Protein AF-A0A7W3G1I0-F1 (afdb_monomer)

Structure (mmCIF, N/CA/C/O backbone):
data_AF-A0A7W3G1I0-F1
#
_entry.id   AF-A0A7W3G1I0-F1
#
loop_
_atom_site.group_PDB
_atom_site.id
_atom_site.type_symbol
_atom_site.label_atom_id
_atom_site.label_alt_id
_atom_site.label_comp_id
_atom_site.label_asym_id
_atom_site.label_entity_id
_atom_site.label_seq_id
_atom_site.pdbx_PDB_ins_code
_atom_site.Cartn_x
_atom_site.Cartn_y
_atom_site.Cartn_z
_atom_site.occupancy
_atom_site.B_iso_or_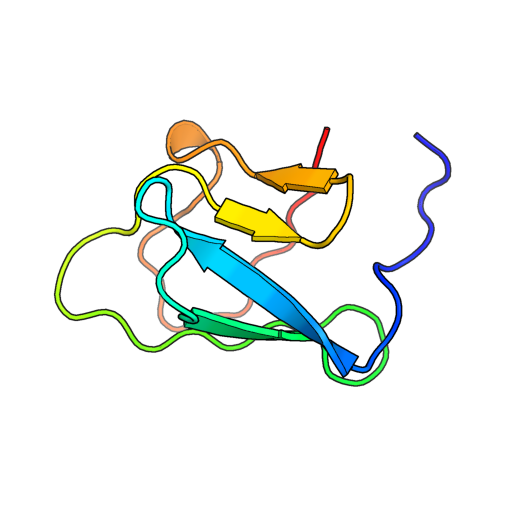equiv
_atom_site.auth_seq_id
_atom_site.auth_comp_id
_atom_si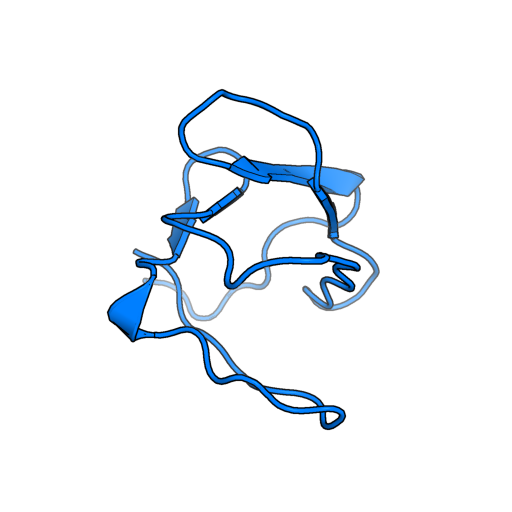te.auth_asym_id
_atom_site.auth_atom_id
_atom_site.pdbx_PDB_model_num
ATOM 1 N N . ARG A 1 1 ? -0.707 -7.747 -11.312 1.00 50.91 1 ARG A N 1
ATOM 2 C CA . ARG A 1 1 ? -0.575 -9.232 -11.316 1.00 50.91 1 ARG A CA 1
ATOM 3 C C . ARG A 1 1 ? 0.840 -9.714 -11.718 1.00 50.91 1 ARG A C 1
ATOM 5 O O . ARG A 1 1 ? 0.945 -10.790 -12.291 1.00 50.91 1 ARG A O 1
ATOM 12 N N . ASN A 1 2 ? 1.911 -8.977 -11.371 1.00 65.19 2 ASN A N 1
ATOM 13 C CA . ASN A 1 2 ? 3.294 -9.295 -11.786 1.00 65.19 2 ASN A CA 1
ATOM 14 C C . ASN A 1 2 ? 4.245 -9.594 -10.608 1.00 65.19 2 ASN A C 1
ATOM 16 O O . ASN A 1 2 ? 5.427 -9.810 -10.830 1.00 65.19 2 ASN A O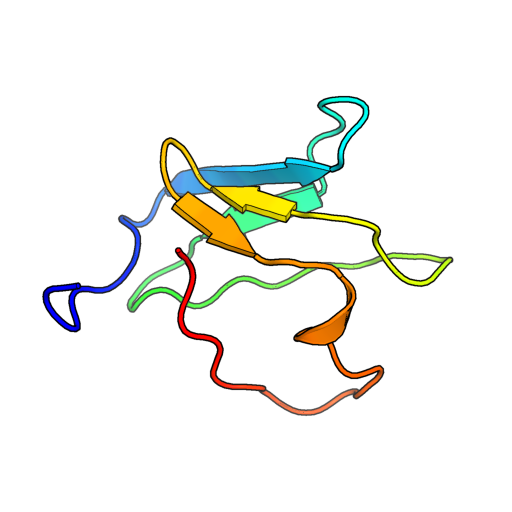 1
ATOM 20 N N . GLY A 1 3 ? 3.754 -9.574 -9.360 1.00 75.56 3 GLY A N 1
ATOM 21 C CA . GLY A 1 3 ? 4.604 -9.713 -8.167 1.00 75.56 3 GLY A CA 1
ATOM 22 C C . GLY A 1 3 ? 5.567 -8.540 -7.938 1.00 75.56 3 GLY A C 1
ATOM 23 O O . GLY A 1 3 ? 6.396 -8.601 -7.039 1.00 75.56 3 GLY A O 1
ATOM 24 N N . GLU A 1 4 ? 5.469 -7.479 -8.742 1.00 87.62 4 GLU A N 1
ATOM 25 C CA . GLU A 1 4 ? 6.286 -6.279 -8.594 1.00 87.62 4 GLU A CA 1
ATOM 26 C C . GLU A 1 4 ? 5.808 -5.441 -7.413 1.00 87.62 4 GLU A C 1
ATOM 28 O O . GLU A 1 4 ? 4.606 -5.273 -7.183 1.00 87.62 4 GLU A O 1
ATOM 33 N N . PHE A 1 5 ? 6.770 -4.885 -6.683 1.00 90.00 5 PHE A N 1
ATOM 34 C CA . PHE A 1 5 ? 6.480 -3.921 -5.637 1.00 90.00 5 PHE A CA 1
ATOM 35 C C . PHE A 1 5 ? 5.910 -2.635 -6.228 1.00 90.00 5 PHE A C 1
ATOM 37 O O . PHE A 1 5 ? 6.334 -2.171 -7.289 1.00 90.00 5 PHE A O 1
ATOM 44 N N . VAL A 1 6 ? 4.992 -2.015 -5.488 1.00 91.25 6 VAL A N 1
ATOM 45 C CA . VAL A 1 6 ? 4.567 -0.646 -5.781 1.00 91.25 6 VAL A CA 1
ATOM 46 C C . VAL A 1 6 ? 5.802 0.270 -5.721 1.00 91.25 6 VAL A C 1
ATOM 48 O O . VAL A 1 6 ? 6.592 0.145 -4.779 1.00 91.25 6 VAL A O 1
ATOM 51 N N . PRO A 1 7 ? 6.000 1.182 -6.694 1.00 92.19 7 PRO A N 1
ATOM 52 C CA . PRO A 1 7 ? 7.175 2.044 -6.717 1.00 92.19 7 PRO A CA 1
ATOM 53 C C . PRO A 1 7 ? 7.307 2.895 -5.452 1.00 92.19 7 PRO A C 1
ATOM 55 O O . PRO A 1 7 ? 6.324 3.469 -4.967 1.00 92.19 7 PRO A O 1
ATOM 58 N N . GLY A 1 8 ? 8.539 3.033 -4.960 1.00 93.88 8 GLY A N 1
ATOM 59 C CA . GLY A 1 8 ? 8.854 3.950 -3.867 1.00 93.88 8 GLY A CA 1
ATOM 60 C C . GLY A 1 8 ? 8.466 5.394 -4.209 1.00 93.88 8 GLY A C 1
ATOM 61 O O . GLY A 1 8 ? 8.592 5.830 -5.352 1.00 93.88 8 GLY A O 1
ATOM 62 N N . GLY A 1 9 ? 7.963 6.133 -3.221 1.00 93.69 9 GLY A N 1
ATOM 63 C CA . GLY A 1 9 ? 7.419 7.485 -3.377 1.00 93.69 9 GLY A CA 1
ATOM 64 C C . GLY A 1 9 ? 5.942 7.533 -3.789 1.00 93.69 9 GLY A C 1
ATOM 65 O O . GLY A 1 9 ? 5.356 8.615 -3.815 1.00 93.69 9 GLY A O 1
ATOM 66 N N . THR A 1 10 ? 5.311 6.387 -4.071 1.00 94.88 10 THR A N 1
ATOM 67 C CA . THR A 1 10 ? 3.870 6.331 -4.354 1.00 94.88 10 THR A CA 1
ATOM 68 C C . THR A 1 10 ? 3.076 6.667 -3.097 1.00 94.88 10 THR A C 1
ATOM 70 O O . THR A 1 10 ? 3.267 6.046 -2.054 1.00 94.88 10 THR A O 1
ATOM 73 N N . TRP A 1 11 ? 2.162 7.631 -3.190 1.00 94.88 11 TRP A N 1
ATOM 74 C CA . TRP A 1 11 ? 1.277 7.984 -2.082 1.00 94.88 11 TRP A CA 1
ATOM 75 C C . TRP A 1 11 ? 0.166 6.950 -1.899 1.00 94.88 11 TRP A C 1
ATOM 77 O O . TRP A 1 11 ? -0.519 6.599 -2.860 1.00 94.88 11 TRP A O 1
ATOM 87 N N . ALA A 1 12 ? -0.037 6.531 -0.653 1.00 94.62 12 ALA A N 1
ATOM 88 C CA . ALA A 1 12 ? -1.206 5.792 -0.206 1.00 94.62 12 ALA A CA 1
ATOM 89 C C . ALA A 1 12 ? -2.315 6.770 0.173 1.00 94.62 12 ALA A C 1
ATOM 91 O O . ALA A 1 12 ? -2.069 7.738 0.902 1.00 94.62 12 ALA A O 1
ATOM 92 N N . ARG A 1 13 ? -3.532 6.520 -0.305 1.00 93.62 13 ARG A N 1
ATOM 93 C CA . ARG A 1 13 ? -4.693 7.369 -0.027 1.00 93.62 13 ARG A CA 1
ATOM 94 C C . ARG A 1 13 ? -5.913 6.552 0.347 1.00 93.62 13 ARG A C 1
ATOM 96 O O . ARG A 1 13 ? -6.118 5.482 -0.216 1.00 93.62 13 ARG A O 1
ATOM 103 N N . ASP A 1 14 ? -6.722 7.063 1.266 1.00 91.56 14 ASP A N 1
ATOM 104 C CA . ASP A 1 14 ? -8.014 6.456 1.596 1.00 91.56 14 ASP A CA 1
ATOM 105 C C . ASP A 1 14 ? -9.071 6.725 0.503 1.00 91.56 14 ASP A C 1
ATOM 107 O O . ASP A 1 14 ? -8.827 7.413 -0.493 1.00 91.56 14 ASP A O 1
ATOM 111 N N . SER A 1 15 ? -10.290 6.229 0.719 1.00 87.00 15 SER A N 1
ATOM 112 C CA . SER A 1 15 ? -11.446 6.474 -0.154 1.00 87.00 15 SER A CA 1
ATOM 113 C C . SER A 1 15 ? -11.874 7.945 -0.252 1.00 87.00 15 SER A C 1
ATOM 115 O O . SER A 1 15 ? -12.583 8.315 -1.188 1.00 87.00 15 SER A O 1
ATOM 117 N N . LYS A 1 16 ? -11.441 8.798 0.683 1.00 89.12 16 LYS A N 1
ATOM 118 C CA . LYS A 1 16 ? -11.655 10.253 0.681 1.00 89.12 16 LYS A CA 1
ATOM 119 C C . LYS A 1 16 ? -10.483 11.009 0.045 1.00 89.12 16 LYS A C 1
ATOM 121 O O . LYS A 1 16 ? -10.477 12.239 0.058 1.00 89.12 16 LYS A O 1
ATOM 126 N N . ASN A 1 17 ? -9.518 10.294 -0.540 1.00 89.56 17 ASN A N 1
ATOM 127 C CA . ASN A 1 17 ? -8.294 10.823 -1.137 1.00 89.56 17 ASN A CA 1
ATOM 128 C C . ASN A 1 17 ? -7.322 11.469 -0.120 1.00 89.56 17 ASN A C 1
ATOM 130 O O . ASN A 1 17 ? -6.377 12.169 -0.506 1.00 89.56 17 ASN A O 1
ATOM 134 N N . THR A 1 18 ? -7.518 11.212 1.175 1.00 90.56 18 THR A N 1
ATOM 135 C CA . THR A 1 18 ? -6.653 11.657 2.272 1.00 90.56 18 THR A CA 1
ATOM 136 C C . THR A 1 18 ? -5.310 10.936 2.177 1.00 90.56 18 THR A C 1
ATOM 138 O O . THR A 1 18 ? -5.300 9.709 2.081 1.00 90.56 18 THR A O 1
ATOM 141 N N . PRO A 1 19 ? -4.167 11.643 2.197 1.00 91.62 19 PRO A N 1
ATOM 142 C CA . PRO A 1 19 ? -2.864 10.994 2.219 1.00 91.62 19 PRO A CA 1
ATOM 143 C C . PRO A 1 19 ? -2.664 10.256 3.547 1.00 91.62 19 PRO A C 1
ATOM 145 O O . PRO A 1 19 ? -2.732 10.859 4.614 1.00 91.62 19 PRO A O 1
ATOM 148 N N . LEU A 1 20 ? -2.400 8.955 3.460 1.00 91.50 20 LEU A N 1
ATOM 149 C CA . LEU A 1 20 ? -2.179 8.072 4.606 1.00 91.50 20 LEU A CA 1
ATOM 150 C C . LEU A 1 20 ? -0.686 7.830 4.878 1.00 91.50 20 LEU A C 1
ATOM 152 O O . LEU A 1 20 ? -0.278 7.584 6.009 1.00 91.50 20 LEU A O 1
ATOM 156 N N . GLY A 1 21 ? 0.132 7.905 3.830 1.00 92.50 21 GLY A N 1
ATOM 157 C CA . GLY A 1 21 ? 1.566 7.647 3.867 1.00 92.50 21 GLY A CA 1
ATOM 158 C C . GLY A 1 21 ? 2.117 7.493 2.455 1.00 92.50 21 GLY A C 1
ATOM 159 O O . GLY A 1 21 ? 1.403 7.705 1.472 1.00 92.50 21 GLY A O 1
ATOM 160 N N . PHE A 1 22 ? 3.381 7.107 2.339 1.00 94.00 22 PHE A N 1
ATOM 161 C CA . PHE A 1 22 ? 4.007 6.812 1.055 1.00 94.00 22 PHE A CA 1
ATOM 162 C C . PHE A 1 22 ? 4.753 5.483 1.115 1.00 94.00 22 PHE A C 1
ATOM 164 O O . PHE A 1 22 ? 5.230 5.061 2.169 1.00 94.00 22 PHE A O 1
ATOM 171 N N . VAL A 1 23 ? 4.849 4.829 -0.036 1.00 95.00 23 VAL A N 1
ATOM 172 C CA . VAL A 1 23 ? 5.600 3.589 -0.200 1.00 95.00 23 VAL A CA 1
ATOM 173 C C . VAL A 1 23 ? 7.089 3.900 -0.108 1.00 95.00 23 VAL A C 1
ATOM 175 O O . VAL A 1 23 ? 7.615 4.722 -0.858 1.00 95.00 23 VAL A O 1
ATOM 178 N N . ALA A 1 24 ? 7.767 3.260 0.829 1.00 93.62 24 ALA A N 1
ATOM 179 C CA . ALA A 1 24 ? 9.211 3.270 0.961 1.00 93.62 24 ALA A CA 1
ATOM 180 C C . ALA A 1 24 ? 9.848 2.220 0.032 1.00 93.62 24 ALA A C 1
ATOM 182 O O . ALA A 1 24 ? 9.211 1.650 -0.856 1.00 93.62 24 ALA A O 1
ATOM 183 N N . ASN A 1 25 ? 11.142 1.965 0.219 1.00 89.31 25 ASN A N 1
ATOM 184 C CA . ASN A 1 25 ? 11.855 0.959 -0.562 1.00 89.31 25 ASN A CA 1
ATOM 185 C C . ASN A 1 25 ? 11.209 -0.429 -0.411 1.00 89.31 25 ASN A C 1
ATOM 187 O O . ASN A 1 25 ? 10.696 -0.775 0.653 1.00 89.31 25 ASN A O 1
ATOM 191 N N . ASN A 1 26 ? 11.275 -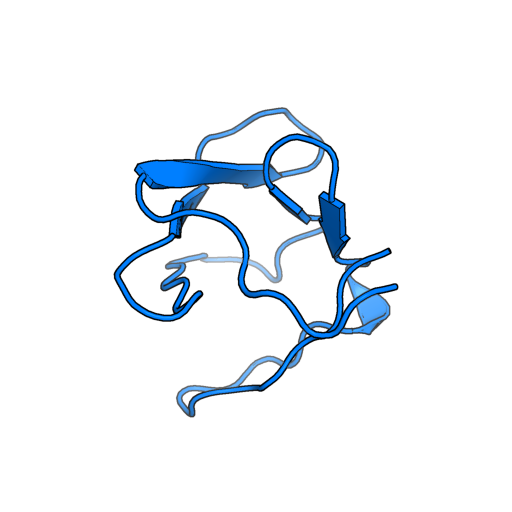1.229 -1.478 1.00 89.12 26 ASN A N 1
ATOM 192 C CA . ASN A 1 26 ? 10.762 -2.605 -1.524 1.00 89.12 26 ASN A CA 1
ATOM 193 C C . ASN A 1 26 ? 9.251 -2.727 -1.249 1.00 89.12 26 ASN A C 1
ATOM 195 O O . ASN A 1 26 ? 8.806 -3.724 -0.691 1.00 89.12 26 ASN A O 1
ATOM 199 N N . GLY A 1 27 ? 8.457 -1.711 -1.604 1.00 90.00 27 GLY A N 1
ATOM 200 C CA . GLY A 1 27 ? 6.998 -1.774 -1.485 1.00 90.00 27 GLY A CA 1
ATOM 201 C C . GLY A 1 27 ? 6.464 -1.637 -0.057 1.00 90.00 27 GLY A C 1
ATOM 202 O O . GLY A 1 27 ? 5.264 -1.799 0.155 1.00 90.00 27 GLY A O 1
ATOM 203 N N . VAL A 1 28 ? 7.322 -1.335 0.923 1.00 93.12 28 VAL A N 1
ATOM 204 C CA . VAL A 1 28 ? 6.909 -1.193 2.324 1.00 93.12 28 VAL A CA 1
ATOM 205 C C . VAL A 1 28 ? 6.112 0.093 2.495 1.00 93.12 28 VAL A C 1
ATOM 207 O O . VAL A 1 28 ? 6.597 1.177 2.189 1.00 93.12 28 VAL A O 1
ATOM 210 N N . LEU A 1 29 ? 4.903 -0.016 3.030 1.00 92.81 29 LEU A N 1
ATOM 211 C CA . LEU A 1 29 ? 4.052 1.116 3.370 1.00 92.81 29 LEU A CA 1
ATOM 212 C C . LEU A 1 29 ? 3.796 1.100 4.874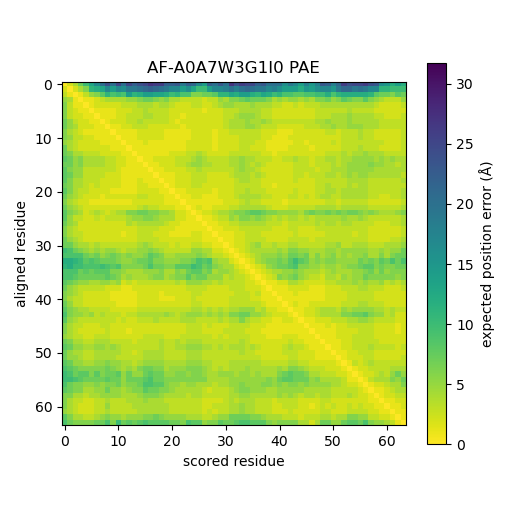 1.00 92.81 29 LEU A C 1
ATOM 214 O O . LEU A 1 29 ? 3.314 0.108 5.413 1.00 92.81 29 LEU A O 1
ATOM 218 N N . MET A 1 30 ? 4.093 2.215 5.533 1.00 90.38 30 MET A N 1
ATOM 219 C CA . MET A 1 30 ? 3.744 2.432 6.931 1.00 90.38 30 MET A CA 1
ATOM 220 C C . MET A 1 30 ? 2.609 3.445 7.003 1.00 90.38 30 MET A C 1
ATOM 222 O O . MET A 1 30 ? 2.654 4.483 6.33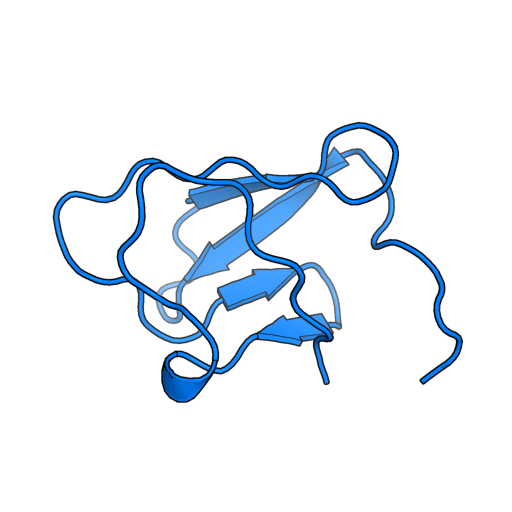9 1.00 90.38 30 MET A O 1
ATOM 226 N N . ILE A 1 31 ? 1.590 3.124 7.794 1.00 87.75 31 ILE A N 1
ATOM 227 C CA . ILE A 1 31 ? 0.385 3.931 7.931 1.00 87.75 31 ILE A CA 1
ATOM 228 C C . ILE A 1 31 ? 0.065 4.058 9.411 1.00 87.75 31 ILE A C 1
ATOM 230 O O . ILE A 1 31 ? 0.030 3.053 10.112 1.00 87.75 31 ILE A O 1
ATOM 234 N N . ASN A 1 32 ? -0.190 5.281 9.866 1.00 80.56 32 ASN A N 1
ATOM 235 C CA . ASN A 1 32 ? -0.719 5.535 11.200 1.00 80.56 32 ASN A CA 1
ATOM 236 C C . ASN A 1 32 ? -2.164 6.001 11.049 1.00 80.56 32 ASN A C 1
ATOM 238 O O . ASN A 1 32 ? -2.414 7.058 10.467 1.00 80.56 32 ASN A O 1
ATOM 242 N N . THR A 1 33 ? -3.109 5.222 11.561 1.00 77.56 33 THR A N 1
ATOM 243 C CA . THR A 1 33 ? -4.533 5.557 11.528 1.00 77.56 33 THR A CA 1
ATOM 244 C C . THR A 1 33 ? -5.110 5.413 12.931 1.00 77.56 33 THR A C 1
ATOM 246 O O . THR A 1 33 ? -4.652 4.588 13.716 1.00 77.56 33 THR A O 1
ATOM 249 N N . VAL A 1 34 ? -6.079 6.264 13.273 1.00 79.50 34 VAL A N 1
ATOM 250 C CA . VAL A 1 34 ? -6.806 6.163 14.552 1.00 79.50 34 VAL A CA 1
ATOM 251 C C . VAL A 1 34 ? -7.906 5.107 14.446 1.00 79.50 34 VAL A C 1
ATOM 253 O O . VAL A 1 34 ? -8.101 4.325 15.369 1.00 79.50 34 VAL A O 1
ATOM 256 N N . ASP A 1 35 ? -8.575 5.063 13.294 1.00 79.88 35 ASP A N 1
ATOM 257 C CA . ASP A 1 35 ? -9.605 4.082 12.959 1.00 79.88 35 ASP A CA 1
ATOM 258 C C . ASP A 1 35 ? -9.108 3.135 11.866 1.00 79.88 35 ASP A C 1
ATOM 260 O O . ASP A 1 35 ? -8.206 3.484 11.095 1.00 79.88 35 ASP A O 1
ATOM 264 N N . ALA A 1 36 ? -9.728 1.957 11.755 1.00 81.12 36 ALA A N 1
ATOM 265 C CA . ALA A 1 36 ? -9.426 1.010 10.688 1.00 81.12 36 ALA A CA 1
ATOM 266 C C . ALA A 1 36 ? -9.587 1.692 9.311 1.00 81.12 36 ALA A C 1
ATOM 268 O O . ALA A 1 36 ? -10.670 2.211 9.008 1.00 81.12 36 ALA A O 1
ATOM 269 N N . PRO A 1 37 ? -8.534 1.724 8.474 1.00 82.38 37 PRO A N 1
ATOM 270 C CA . PRO A 1 37 ? -8.625 2.348 7.167 1.00 82.38 37 PRO A CA 1
ATOM 271 C C . PRO A 1 37 ? -9.633 1.602 6.289 1.00 82.38 37 PRO A C 1
ATOM 273 O O . PRO A 1 37 ? -9.725 0.373 6.306 1.00 82.38 37 PRO A O 1
ATOM 276 N N . GLY A 1 38 ? -10.384 2.371 5.500 1.00 88.88 38 GLY A N 1
ATOM 277 C CA . GLY A 1 38 ? -11.173 1.829 4.399 1.00 88.88 38 GLY A CA 1
ATOM 278 C C . GLY A 1 38 ? -10.272 1.347 3.261 1.00 88.88 38 GLY A C 1
ATOM 279 O O . GLY A 1 38 ? -9.101 1.026 3.453 1.00 88.88 38 GLY A O 1
ATOM 280 N N . ASP A 1 39 ? -10.804 1.323 2.043 1.00 93.31 39 ASP A N 1
ATOM 281 C CA . ASP A 1 39 ? -9.978 0.982 0.888 1.00 93.31 39 ASP A CA 1
ATOM 282 C C . ASP A 1 39 ? -8.814 1.960 0.732 1.00 93.31 39 ASP A C 1
ATOM 284 O O . ASP A 1 39 ? -8.989 3.179 0.834 1.00 93.31 39 ASP A O 1
ATOM 288 N N . ILE A 1 40 ? -7.641 1.409 0.435 1.00 94.00 40 ILE A N 1
ATOM 289 C CA . ILE A 1 40 ? -6.422 2.176 0.214 1.00 94.00 40 ILE A CA 1
ATOM 290 C C . ILE A 1 40 ? -6.069 2.117 -1.267 1.00 94.00 40 ILE A C 1
ATOM 292 O O . ILE A 1 40 ? -6.079 1.057 -1.890 1.00 94.00 40 ILE A O 1
ATOM 296 N N . THR A 1 41 ? -5.732 3.266 -1.835 1.00 95.19 41 THR A N 1
ATOM 297 C CA . THR A 1 41 ? -5.272 3.412 -3.214 1.00 95.19 41 THR A CA 1
ATOM 298 C C . THR A 1 41 ? -3.803 3.816 -3.238 1.00 95.19 41 THR A C 1
ATOM 300 O O . THR A 1 41 ? -3.361 4.671 -2.474 1.00 95.19 41 THR A O 1
ATOM 303 N N . LEU A 1 42 ? -3.042 3.164 -4.110 1.00 94.00 42 LEU A N 1
ATOM 304 C CA . LEU A 1 42 ? -1.601 3.288 -4.296 1.00 94.00 42 LEU A CA 1
ATOM 305 C C . LEU A 1 42 ? -1.330 3.481 -5.789 1.00 94.00 42 LEU A C 1
ATOM 307 O O . LEU A 1 42 ? -1.105 2.526 -6.536 1.00 94.00 42 LEU A O 1
ATOM 311 N N . GLY A 1 43 ? -1.422 4.728 -6.254 1.00 89.81 43 GLY A N 1
ATOM 312 C CA . GLY A 1 43 ? -1.409 5.022 -7.687 1.00 89.81 43 GLY A CA 1
ATOM 313 C C . GLY A 1 43 ? -2.595 4.355 -8.391 1.00 89.81 43 GLY A C 1
ATOM 314 O O . GLY A 1 43 ? -3.737 4.742 -8.165 1.00 89.81 43 GLY A O 1
ATOM 315 N N . GLN A 1 44 ? -2.326 3.356 -9.236 1.00 87.62 44 GLN A N 1
ATOM 316 C CA . GLN A 1 44 ? -3.361 2.570 -9.926 1.00 87.62 44 GLN A CA 1
ATOM 317 C C . GLN A 1 44 ? -3.775 1.290 -9.183 1.00 87.62 44 GLN A C 1
ATOM 319 O O . GLN A 1 44 ? -4.700 0.618 -9.623 1.00 87.62 44 GLN A O 1
ATOM 324 N N . CYS A 1 45 ? -3.102 0.947 -8.083 1.00 90.56 45 CYS A N 1
ATOM 325 C CA . CYS A 1 45 ? -3.320 -0.298 -7.352 1.00 90.56 45 CYS A CA 1
ATOM 326 C C . CYS A 1 45 ? -4.229 -0.060 -6.141 1.00 90.56 45 CYS A C 1
ATOM 328 O O . CYS A 1 45 ? -4.096 0.949 -5.440 1.00 90.56 45 CYS A O 1
ATOM 330 N N . ARG A 1 46 ? -5.178 -0.971 -5.897 1.00 93.00 46 ARG A N 1
ATOM 331 C CA . ARG A 1 46 ? -6.147 -0.851 -4.793 1.00 93.00 46 ARG A CA 1
ATOM 332 C C . ARG A 1 46 ? -6.002 -1.994 -3.796 1.00 93.00 46 ARG A C 1
ATOM 334 O O . ARG A 1 46 ? -5.960 -3.164 -4.166 1.00 93.00 46 AR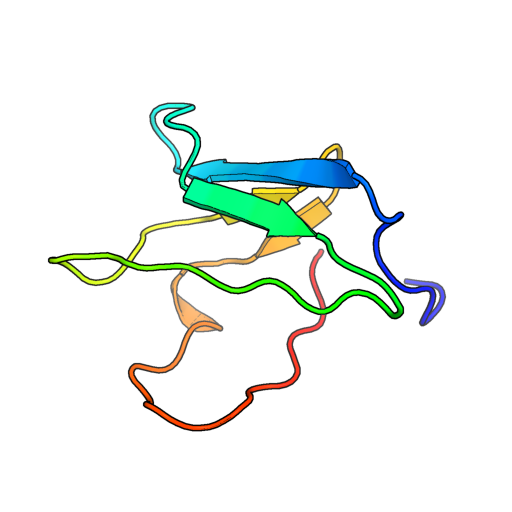G A O 1
ATOM 341 N N . ILE A 1 47 ? -5.975 -1.649 -2.515 1.00 93.31 47 ILE A N 1
ATOM 342 C CA . ILE A 1 47 ? -6.034 -2.578 -1.390 1.00 93.31 47 ILE A CA 1
ATOM 343 C C . ILE A 1 47 ? -7.439 -2.480 -0.780 1.00 93.31 47 ILE A C 1
ATOM 345 O O . ILE A 1 47 ? -7.768 -1.448 -0.191 1.00 93.31 47 ILE A O 1
ATOM 349 N N . PRO A 1 48 ? -8.280 -3.521 -0.912 1.00 92.75 48 PRO A N 1
ATOM 350 C CA . PRO A 1 48 ? -9.571 -3.568 -0.239 1.00 92.75 48 PRO A CA 1
ATOM 351 C C . PRO A 1 48 ? -9.408 -3.573 1.282 1.00 92.75 48 PRO A C 1
ATOM 353 O O . PRO A 1 48 ? -8.547 -4.292 1.796 1.00 92.75 48 PRO A O 1
ATOM 356 N N . ALA A 1 49 ? -10.296 -2.882 2.000 1.00 91.00 49 ALA A N 1
ATOM 357 C CA . ALA A 1 49 ? -10.290 -2.854 3.469 1.00 91.00 49 ALA A CA 1
ATOM 358 C C . ALA A 1 49 ? -10.298 -4.262 4.097 1.00 91.00 49 ALA A C 1
ATOM 360 O O . ALA A 1 49 ? -9.623 -4.519 5.085 1.00 91.00 49 ALA A O 1
ATOM 361 N N . ALA A 1 50 ? -10.997 -5.213 3.471 1.00 91.00 50 ALA A N 1
ATOM 362 C CA . ALA A 1 50 ? -11.079 -6.599 3.935 1.00 91.00 50 ALA A CA 1
ATOM 363 C C . ALA A 1 50 ? -9.741 -7.368 3.905 1.00 91.00 50 ALA A C 1
ATOM 365 O O . ALA A 1 50 ? -9.643 -8.433 4.510 1.00 91.00 50 ALA A O 1
ATOM 366 N N . LYS A 1 51 ? -8.723 -6.870 3.185 1.00 90.88 51 LYS A N 1
ATOM 367 C CA . LYS A 1 51 ? -7.368 -7.446 3.184 1.00 90.88 51 LYS A CA 1
ATOM 368 C C . LYS A 1 51 ? -6.465 -6.845 4.265 1.00 90.88 51 LYS A C 1
ATOM 370 O O . LYS A 1 51 ? -5.371 -7.364 4.463 1.00 90.88 51 LYS A O 1
ATOM 375 N N . LEU A 1 52 ? -6.891 -5.767 4.923 1.00 89.44 52 LEU A N 1
ATOM 376 C CA . LEU A 1 52 ? -6.126 -5.100 5.971 1.00 89.44 52 LEU A CA 1
ATOM 377 C C . LEU A 1 52 ? -6.418 -5.767 7.311 1.00 89.44 52 LEU A C 1
ATOM 379 O O . LEU A 1 52 ? -7.573 -5.949 7.695 1.00 89.44 52 LEU A O 1
ATOM 383 N N . GLN A 1 53 ? -5.356 -6.127 8.020 1.00 87.62 53 GLN A N 1
ATOM 384 C CA . GLN A 1 53 ? -5.438 -6.623 9.387 1.00 87.62 53 GLN A CA 1
ATOM 385 C C . GLN A 1 53 ? -4.977 -5.533 10.350 1.00 87.62 53 GLN A C 1
ATOM 387 O O . GLN A 1 53 ? -3.990 -4.845 10.077 1.00 87.62 53 GLN A O 1
ATOM 392 N N . ASP A 1 54 ? -5.681 -5.397 11.472 1.00 84.75 54 ASP A N 1
ATOM 393 C CA . ASP A 1 54 ? -5.217 -4.583 12.592 1.00 84.75 54 ASP A CA 1
ATOM 394 C C . ASP A 1 54 ? -4.083 -5.331 13.298 1.00 84.75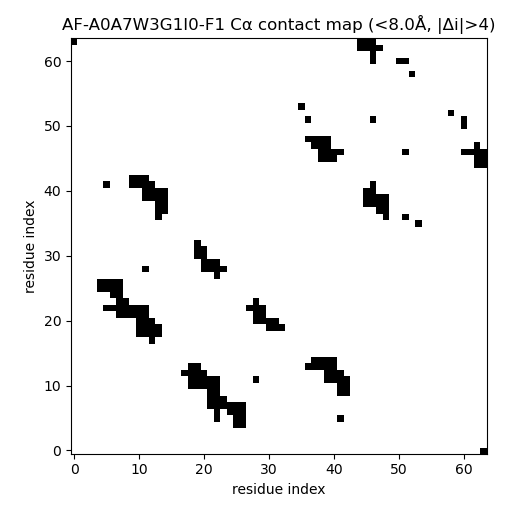 54 ASP A C 1
ATOM 396 O O . ASP A 1 54 ? -4.280 -6.392 13.900 1.00 84.75 54 ASP A O 1
ATOM 400 N N . THR A 1 55 ? -2.860 -4.846 13.109 1.00 84.12 55 THR A N 1
ATOM 401 C CA . THR A 1 55 ? -1.663 -5.483 13.637 1.00 84.12 55 THR A CA 1
ATOM 402 C C . THR A 1 55 ? -0.509 -4.495 13.735 1.00 84.12 55 THR A C 1
ATOM 404 O O . THR A 1 55 ? -0.295 -3.662 12.859 1.00 84.12 55 THR A O 1
ATOM 407 N N . GLU A 1 56 ? 0.290 -4.639 14.790 1.00 81.19 56 GLU A N 1
ATOM 408 C CA . GLU A 1 56 ? 1.559 -3.921 14.958 1.00 81.19 56 GLU A CA 1
ATOM 409 C C . GLU A 1 56 ? 2.709 -4.569 14.163 1.00 81.19 56 GLU A C 1
ATOM 411 O O . GLU A 1 56 ? 3.831 -4.061 14.140 1.00 81.19 56 GLU A O 1
ATOM 416 N N . LYS A 1 57 ? 2.463 -5.727 13.535 1.00 86.50 57 LYS A N 1
ATOM 417 C CA . LYS A 1 57 ? 3.462 -6.468 12.760 1.00 86.50 57 LYS A CA 1
ATOM 418 C C . LYS A 1 57 ? 3.342 -6.161 11.272 1.00 86.50 57 LYS A C 1
ATOM 420 O O . LYS A 1 57 ? 2.293 -5.775 10.770 1.00 86.50 57 LYS A O 1
ATOM 425 N N . LEU A 1 58 ? 4.433 -6.387 10.546 1.00 86.38 58 LEU A N 1
ATOM 426 C CA . LEU A 1 58 ? 4.431 -6.264 9.093 1.00 86.38 58 LEU A CA 1
ATOM 427 C C . LEU A 1 58 ? 3.466 -7.290 8.477 1.00 86.38 58 LEU A C 1
ATOM 429 O O . LEU A 1 58 ? 3.540 -8.479 8.790 1.00 86.38 58 LEU A O 1
ATOM 433 N N . GLN A 1 59 ? 2.600 -6.818 7.583 1.00 89.31 59 GLN A N 1
ATOM 434 C CA . GLN A 1 59 ? 1.683 -7.643 6.802 1.00 89.31 59 GLN A CA 1
ATOM 435 C C . GLN A 1 59 ? 2.019 -7.537 5.314 1.00 89.31 59 GLN A C 1
ATOM 437 O O . GLN A 1 59 ? 2.281 -6.447 4.802 1.00 89.31 59 GLN A O 1
ATOM 442 N N . GLU A 1 60 ? 2.015 -8.671 4.619 1.00 91.25 60 GLU A N 1
ATOM 443 C CA . GLU A 1 60 ? 2.170 -8.714 3.168 1.00 91.25 60 GLU A CA 1
ATOM 444 C C . GLU A 1 60 ? 0.792 -8.635 2.508 1.00 91.25 60 GLU A C 1
ATOM 446 O O . GLU A 1 60 ? -0.109 -9.411 2.829 1.00 91.25 60 GLU A O 1
ATOM 451 N N . ILE A 1 61 ? 0.622 -7.695 1.578 1.00 90.56 61 ILE A N 1
ATOM 452 C CA . ILE A 1 61 ? -0.645 -7.476 0.881 1.00 90.56 61 ILE A CA 1
ATOM 453 C C . ILE A 1 61 ? -0.394 -7.413 -0.618 1.00 90.56 61 ILE A C 1
ATOM 455 O O . ILE A 1 61 ? 0.394 -6.607 -1.104 1.00 90.56 61 ILE A O 1
ATOM 459 N N . THR A 1 62 ? -1.147 -8.218 -1.367 1.00 90.06 62 THR A N 1
ATOM 460 C CA . THR A 1 62 ? -1.242 -8.086 -2.823 1.00 90.06 62 THR A CA 1
ATOM 461 C C . THR A 1 62 ? -2.466 -7.248 -3.185 1.00 90.06 62 THR A C 1
ATOM 463 O O . THR A 1 62 ? -3.613 -7.662 -2.949 1.00 90.06 62 THR A O 1
ATOM 466 N N . CYS A 1 63 ? -2.218 -6.074 -3.762 1.00 86.62 63 CYS A N 1
ATOM 467 C CA . CYS A 1 63 ? -3.262 -5.214 -4.302 1.00 86.62 63 CYS A CA 1
ATOM 468 C C . CYS A 1 63 ? -3.785 -5.697 -5.661 1.00 86.62 63 CYS A C 1
ATOM 470 O O . CYS A 1 63 ? -3.181 -6.551 -6.317 1.00 86.62 63 CYS A O 1
ATOM 472 N N . GLU A 1 64 ? -4.951 -5.175 -6.029 1.00 85.75 64 GLU A N 1
ATOM 473 C CA . GLU A 1 64 ? -5.653 -5.447 -7.289 1.00 85.75 64 GLU A CA 1
ATOM 474 C C . GLU A 1 64 ? -5.118 -4.588 -8.436 1.00 85.75 64 GLU A C 1
ATOM 476 O O . GLU A 1 64 ? -4.874 -3.379 -8.196 1.00 85.75 64 GLU A O 1
#

Nearest PDB structures (foldseek):
  3l48-assembly5_E  TM=7.538E-01  e=4.809E-02  Escherichia coli UTI89
  7lhg-assembly1_C  TM=6.778E-01  e=8.017E-02  Escherichia coli
  4gip-assembly1_F  TM=3.800E-01  e=3.060E+00  Simian virus 5 (strain W3)
  8tvf-assembly1_B  TM=4.793E-01  e=7.980E+00  Langya virus

Mean predicted aligned error: 3.89 Å

Organism: NCBI:txid1499973

pLDDT: mean 88.39, std 7.2, range [50.91, 95.19]

Solvent-accessible surface area (backbone atoms only — not comparable to full-atom values): 4125 Å² total; per-residue (Å²): 143,78,90,69,63,58,60,60,73,38,49,30,20,39,84,84,67,47,80,51,38,44,20,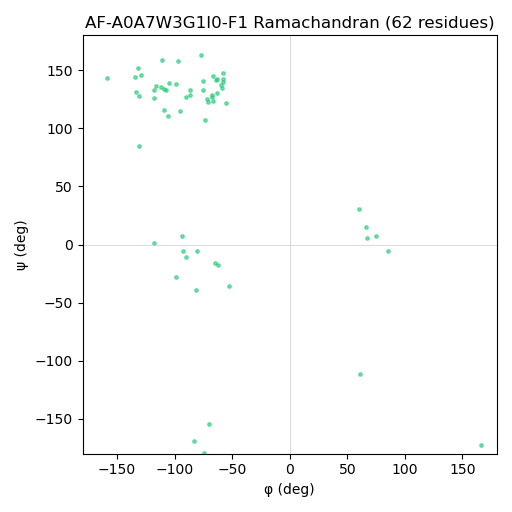36,76,90,41,45,66,65,72,82,70,95,61,88,67,59,39,35,36,44,79,90,31,37,39,56,37,90,76,63,73,98,66,98,62,95,76,92,80,87,58,92

Sequence (64 aa):
RNGEFVPGGTWARDSKNTPLGFVANNGVLMINTVDAPGDITLGQCRIPAAKLQDTEKLQEITCE

Radius of gyration: 10.86 Å; Cα contacts (8 Å, |Δi|>4): 101; chains: 1; bounding box: 24×21×27 Å

Secondary structure (DSSP, 8-state):
---PPPPTTPEEE-TT--EEEEB-GGG-B----SS----EEETTEEE-GGG----SS-------

Foldseek 3Di:
DPPQAQDFQFFKAAPVRHTQFTQHPPNDTDGDDPDQTAWIDGPPWIDGSVQDDPDPDDDDDDTD